Protein AF-W1XBI2-F1 (afdb_monomer)

Structure (mmCIF, N/CA/C/O backbone):
data_AF-W1XBI2-F1
#
_entry.id   AF-W1XBI2-F1
#
loop_
_atom_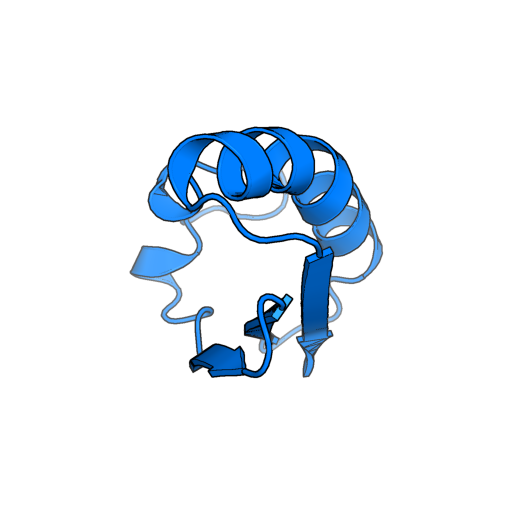site.group_PDB
_atom_site.id
_atom_site.type_symbol
_atom_site.label_atom_id
_atom_site.label_alt_id
_atom_site.label_comp_id
_atom_site.label_asym_id
_atom_site.label_entity_i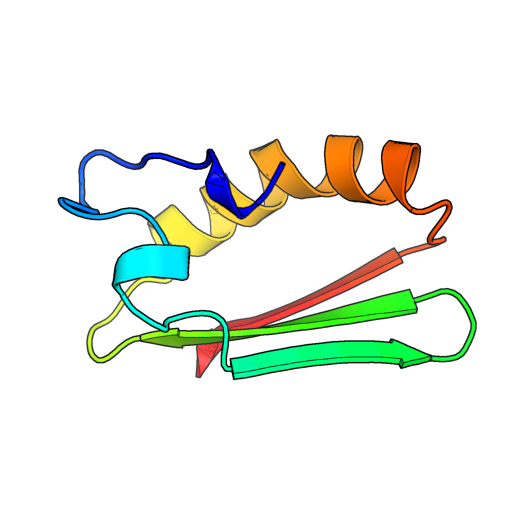d
_atom_site.label_seq_id
_atom_site.pdbx_PDB_ins_code
_atom_site.Cartn_x
_atom_site.Cartn_y
_atom_site.Cartn_z
_atom_site.occupancy
_atom_site.B_iso_or_equiv
_atom_site.auth_seq_id
_atom_site.auth_comp_id
_atom_site.auth_asym_id
_atom_site.auth_atom_id
_atom_site.pdbx_PDB_model_num
ATOM 1 N N . THR A 1 1 ? -5.959 9.211 -1.921 1.00 62.75 1 THR A N 1
ATOM 2 C CA . THR A 1 1 ? -6.333 7.792 -2.179 1.00 62.75 1 THR A CA 1
ATOM 3 C C . THR A 1 1 ? -5.224 7.065 -2.934 1.00 62.75 1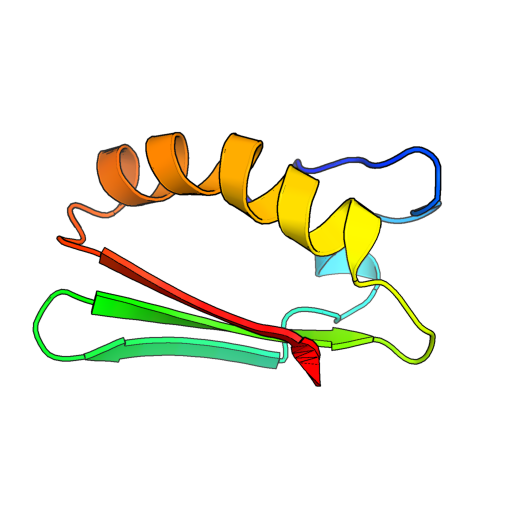 THR A C 1
ATOM 5 O O . THR A 1 1 ? -4.519 7.696 -3.709 1.00 62.75 1 THR A O 1
ATOM 8 N N . LEU A 1 2 ? -5.058 5.746 -2.738 1.00 70.94 2 LEU A N 1
ATOM 9 C CA . LEU A 1 2 ? -3.915 4.959 -3.257 1.00 70.94 2 LEU A CA 1
ATOM 10 C C . LEU A 1 2 ? -3.696 5.071 -4.782 1.00 70.94 2 LEU A C 1
ATOM 12 O O . LEU A 1 2 ? -2.564 5.089 -5.251 1.00 70.94 2 LEU A O 1
ATOM 16 N N . ALA A 1 3 ? -4.777 5.193 -5.557 1.00 67.19 3 ALA A N 1
ATOM 17 C CA . ALA A 1 3 ? -4.725 5.353 -7.014 1.00 67.19 3 ALA A CA 1
ATOM 18 C C . ALA A 1 3 ? -4.159 6.714 -7.474 1.00 67.19 3 ALA A C 1
ATOM 20 O O . ALA A 1 3 ? -3.691 6.840 -8.604 1.00 67.19 3 ALA A O 1
ATOM 21 N N . ASN A 1 4 ? -4.193 7.722 -6.599 1.00 70.12 4 ASN A N 1
ATOM 22 C CA . ASN A 1 4 ? -3.728 9.082 -6.874 1.00 70.12 4 ASN A CA 1
ATOM 23 C C . ASN A 1 4 ? -2.279 9.325 -6.440 1.00 70.12 4 ASN A C 1
ATOM 25 O O . ASN A 1 4 ? -1.753 10.410 -6.689 1.00 70.12 4 ASN A O 1
ATOM 29 N N . PHE A 1 5 ? -1.647 8.348 -5.785 1.00 74.88 5 PHE A N 1
ATOM 30 C CA . PHE A 1 5 ? -0.256 8.469 -5.385 1.00 74.88 5 PHE A CA 1
ATOM 31 C C . PHE A 1 5 ? 0.649 8.525 -6.620 1.00 74.88 5 PHE A C 1
ATOM 33 O O . PHE A 1 5 ? 0.590 7.658 -7.498 1.00 74.88 5 PHE A O 1
ATOM 40 N N . GLN A 1 6 ? 1.484 9.558 -6.670 1.00 68.81 6 GLN A N 1
ATOM 41 C CA . GLN A 1 6 ? 2.491 9.774 -7.699 1.00 68.81 6 GLN A CA 1
ATOM 42 C C . GLN A 1 6 ? 3.840 9.919 -7.009 1.00 68.81 6 GLN A C 1
ATOM 44 O O . GLN A 1 6 ? 3.959 10.649 -6.030 1.00 68.81 6 GLN A O 1
ATOM 49 N N . HIS A 1 7 ? 4.851 9.239 -7.532 1.00 73.19 7 HIS A N 1
ATOM 50 C CA . HIS A 1 7 ? 6.212 9.329 -7.025 1.00 73.19 7 H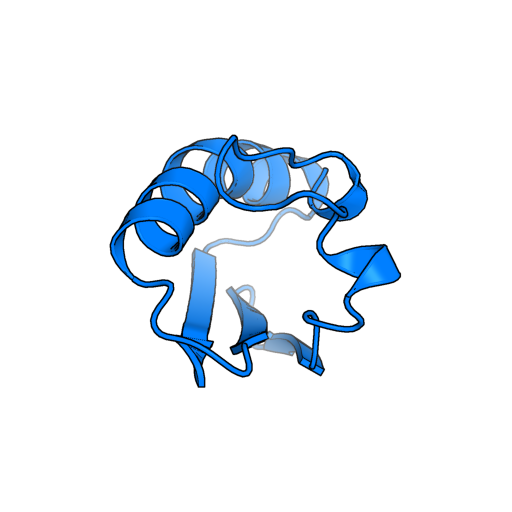IS A CA 1
ATOM 51 C C . HIS A 1 7 ? 7.156 9.615 -8.197 1.00 73.19 7 HIS A C 1
ATOM 53 O O . HIS A 1 7 ? 6.939 9.052 -9.269 1.00 73.19 7 HIS A O 1
ATOM 59 N N . PRO A 1 8 ? 8.219 10.424 -8.043 1.00 74.06 8 PRO A N 1
ATOM 60 C CA . PRO A 1 8 ? 9.129 10.757 -9.146 1.00 74.06 8 PRO A CA 1
ATOM 61 C C . PRO A 1 8 ? 9.761 9.535 -9.832 1.00 74.06 8 PRO A C 1
ATOM 63 O O . PRO A 1 8 ? 10.057 9.566 -11.024 1.00 74.06 8 PRO A O 1
ATOM 66 N N . THR A 1 9 ? 9.946 8.436 -9.092 1.00 74.00 9 THR A N 1
ATOM 67 C CA . THR A 1 9 ? 10.456 7.160 -9.637 1.00 74.00 9 THR A CA 1
ATOM 68 C C . THR A 1 9 ? 9.379 6.300 -10.308 1.00 74.00 9 THR A C 1
ATOM 70 O O . THR A 1 9 ? 9.702 5.356 -11.027 1.00 74.00 9 THR A O 1
ATOM 73 N N . LEU A 1 10 ? 8.102 6.630 -10.112 1.00 70.38 10 LEU A N 1
ATOM 74 C CA . LEU A 1 10 ? 6.949 5.987 -10.727 1.00 70.38 10 LEU A CA 1
ATOM 75 C C . LEU A 1 10 ? 6.436 6.839 -11.891 1.00 70.38 10 LEU A C 1
ATOM 77 O O . LEU A 1 10 ? 5.678 7.786 -11.705 1.00 70.38 10 LEU A O 1
ATOM 81 N N . LYS A 1 11 ? 6.783 6.458 -13.124 1.00 67.81 11 LYS A N 1
ATOM 82 C CA . LYS A 1 11 ? 6.223 7.101 -14.331 1.00 67.81 11 LYS A CA 1
ATOM 83 C C . LYS A 1 11 ? 4.716 6.867 -14.496 1.00 67.81 11 LYS A C 1
ATOM 85 O O . LYS A 1 11 ? 4.052 7.605 -15.216 1.00 67.81 11 LYS A O 1
ATOM 90 N N . HIS A 1 12 ? 4.191 5.832 -13.847 1.00 71.38 12 HIS A N 1
ATOM 91 C CA . HIS A 1 12 ? 2.789 5.443 -13.877 1.00 71.38 12 HIS A CA 1
ATOM 92 C C . HIS A 1 12 ? 2.298 5.198 -12.451 1.00 71.38 12 HIS A C 1
ATOM 94 O O . HIS A 1 12 ? 3.055 4.721 -11.607 1.00 71.38 12 HIS A O 1
ATOM 100 N N . ASN A 1 13 ? 1.030 5.509 -12.183 1.00 72.50 13 ASN A N 1
ATOM 101 C CA . ASN A 1 13 ? 0.427 5.251 -10.878 1.00 72.50 13 ASN A CA 1
ATOM 102 C C . ASN A 1 13 ? 0.332 3.738 -10.587 1.00 72.50 13 ASN A C 1
ATOM 104 O O . ASN A 1 13 ? 0.381 2.893 -11.487 1.00 72.50 13 ASN A O 1
ATOM 108 N N . LEU A 1 14 ? 0.160 3.398 -9.309 1.00 71.69 14 LEU A N 1
ATOM 109 C CA . LEU A 1 14 ? 0.125 2.010 -8.830 1.00 71.69 14 LEU A CA 1
ATOM 110 C C . LEU A 1 14 ? -0.969 1.165 -9.498 1.00 71.69 14 LEU A C 1
ATOM 112 O O . LEU A 1 14 ? -0.802 -0.038 -9.698 1.00 71.69 14 LEU A O 1
ATOM 116 N N . THR A 1 15 ? -2.077 1.801 -9.880 1.00 69.31 15 THR A N 1
ATOM 117 C CA . THR A 1 15 ? -3.195 1.159 -10.578 1.00 69.31 15 THR A CA 1
ATOM 118 C C . THR A 1 15 ? -2.827 0.794 -12.017 1.00 69.31 15 THR A C 1
ATOM 120 O O . THR A 1 15 ? -3.114 -0.315 -12.460 1.00 69.31 15 THR A O 1
ATOM 123 N N . THR A 1 16 ? -2.137 1.687 -12.731 1.00 68.56 16 THR A N 1
ATOM 124 C CA . THR A 1 16 ? -1.676 1.453 -14.111 1.00 68.56 16 THR A CA 1
ATOM 125 C C . THR A 1 16 ? -0.574 0.401 -14.156 1.00 68.56 16 THR A C 1
ATOM 127 O O . THR A 1 16 ? -0.521 -0.393 -15.091 1.00 68.56 16 THR A O 1
ATOM 130 N N . LEU A 1 17 ? 0.269 0.341 -13.123 1.00 71.19 17 LEU A N 1
ATOM 131 C CA . LEU A 1 17 ? 1.314 -0.676 -13.010 1.00 71.19 17 LEU A CA 1
ATOM 132 C C . LEU A 1 17 ? 0.801 -2.058 -12.602 1.00 71.19 17 LEU A C 1
ATOM 134 O O . LEU A 1 17 ? 1.591 -2.997 -12.582 1.00 71.19 17 LEU A O 1
ATOM 138 N N . LYS A 1 18 ? -0.489 -2.197 -12.255 1.00 76.62 18 LYS A N 1
ATOM 139 C CA . LYS A 1 18 ? -1.030 -3.400 -11.595 1.00 76.62 18 LYS A CA 1
ATOM 140 C C . LYS A 1 18 ? -0.189 -3.817 -10.379 1.00 76.62 18 LYS A C 1
ATOM 142 O O . LYS A 1 18 ? -0.089 -4.997 -10.064 1.00 76.62 18 LYS A O 1
ATOM 147 N N . ALA A 1 19 ? 0.411 -2.831 -9.709 1.00 80.94 19 ALA A N 1
ATOM 148 C CA . ALA A 1 19 ? 1.291 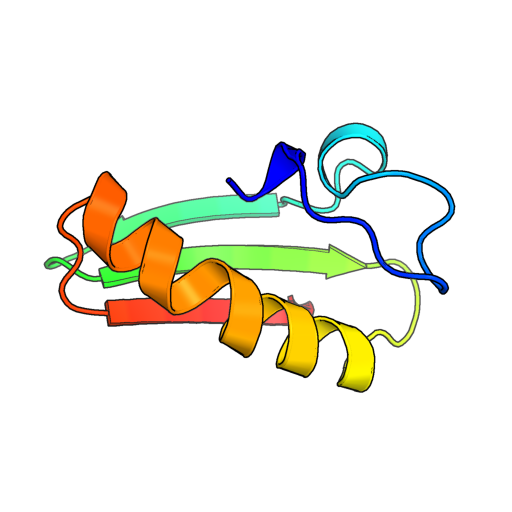-3.057 -8.571 1.00 80.94 19 ALA A CA 1
ATOM 149 C C . ALA A 1 19 ? 0.502 -3.512 -7.342 1.00 80.94 19 ALA A C 1
ATOM 151 O O . ALA A 1 19 ? 1.040 -4.183 -6.476 1.00 80.94 19 ALA A O 1
ATOM 152 N N . LEU A 1 20 ? -0.782 -3.157 -7.260 1.00 83.31 20 LEU A N 1
ATOM 153 C CA . LEU A 1 20 ? -1.671 -3.600 -6.196 1.00 83.31 20 LEU A CA 1
ATOM 154 C C . LEU A 1 20 ? -2.052 -5.071 -6.409 1.00 83.31 20 LEU A C 1
ATOM 156 O O . LEU A 1 20 ? -2.868 -5.375 -7.279 1.00 83.31 20 LEU A O 1
ATOM 160 N N . HIS A 1 21 ? -1.463 -5.968 -5.620 1.00 84.88 21 HIS A N 1
ATOM 161 C CA . HIS A 1 21 ? -1.658 -7.411 -5.753 1.00 84.88 21 HIS A CA 1
ATOM 162 C C . HIS A 1 21 ? -2.810 -7.916 -4.885 1.00 84.88 21 HIS A C 1
ATOM 164 O O . HIS A 1 21 ? -3.685 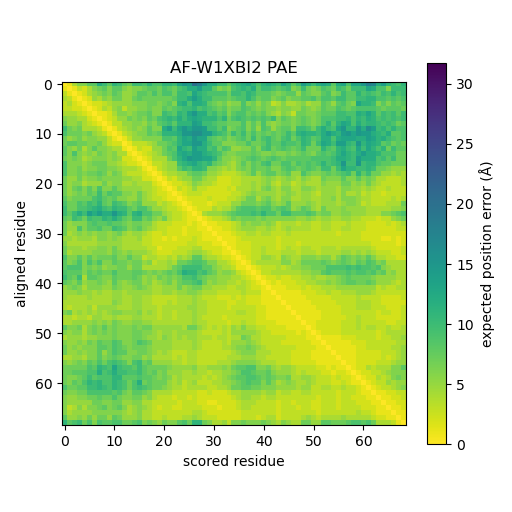-8.638 -5.363 1.00 84.88 21 HIS A O 1
ATOM 170 N N . HIS A 1 22 ? -2.842 -7.492 -3.620 1.00 85.19 22 HIS A N 1
ATOM 171 C CA . HIS A 1 22 ? -3.863 -7.912 -2.669 1.00 85.19 22 HIS A CA 1
ATOM 172 C C . HIS A 1 22 ? -4.311 -6.741 -1.797 1.00 85.19 22 HIS A C 1
ATOM 174 O O . HIS A 1 22 ? -3.488 -5.994 -1.270 1.00 85.19 22 HIS A O 1
ATOM 180 N N . VAL A 1 23 ? -5.625 -6.598 -1.618 1.00 85.75 23 VAL A N 1
ATOM 181 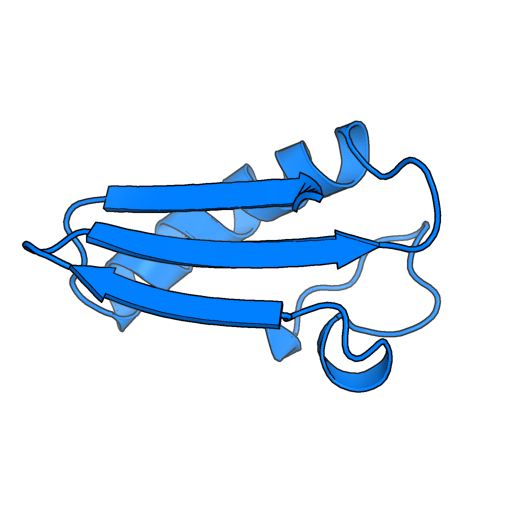C CA . VAL A 1 23 ? -6.202 -5.715 -0.600 1.00 85.75 23 VAL A CA 1
ATOM 182 C C . VAL A 1 23 ? -7.234 -6.498 0.188 1.00 85.75 23 VAL A C 1
ATOM 184 O O . VAL A 1 23 ? -8.281 -6.862 -0.343 1.00 85.75 23 VAL A O 1
ATOM 187 N N . GLY A 1 24 ? -6.929 -6.737 1.456 1.00 85.94 24 GLY A N 1
ATOM 188 C CA . GLY A 1 24 ? -7.767 -7.481 2.383 1.00 85.94 24 GLY A CA 1
ATOM 189 C C . GLY A 1 24 ? -8.172 -6.631 3.579 1.00 85.94 24 GLY A C 1
ATOM 190 O O . GLY A 1 24 ? -7.526 -5.639 3.918 1.00 85.94 24 GLY A O 1
ATOM 191 N N . TRP A 1 25 ? -9.249 -7.035 4.240 1.00 87.69 25 TRP A N 1
ATOM 192 C CA . TRP A 1 25 ? -9.636 -6.504 5.541 1.00 87.69 25 TRP A CA 1
ATOM 193 C C . TRP A 1 25 ? -9.752 -7.662 6.519 1.00 87.69 25 TRP A C 1
ATOM 195 O O . TRP A 1 25 ? -10.573 -8.555 6.310 1.00 87.69 25 TRP A O 1
ATOM 205 N N . VAL A 1 26 ? -8.949 -7.647 7.579 1.00 86.00 26 VAL A N 1
ATOM 206 C CA . VAL A 1 26 ? -8.928 -8.708 8.589 1.00 86.00 26 VAL A CA 1
ATOM 207 C C . VAL A 1 26 ? -8.827 -8.070 9.968 1.00 86.00 26 VAL A C 1
ATOM 209 O O . VAL A 1 26 ? -7.922 -7.288 10.228 1.00 86.00 26 VAL A O 1
ATOM 212 N N . ASP A 1 27 ? -9.797 -8.367 10.834 1.00 84.75 27 ASP A N 1
ATOM 213 C CA . ASP A 1 27 ? -9.837 -7.928 12.241 1.00 84.75 27 ASP A CA 1
ATOM 214 C C . ASP A 1 27 ? -9.628 -6.411 12.472 1.00 84.75 27 ASP A C 1
ATOM 216 O O . ASP A 1 27 ? -9.025 -5.953 13.440 1.00 84.75 27 ASP A O 1
ATOM 220 N N . GLY A 1 28 ? -10.122 -5.587 11.542 1.00 85.12 28 GLY A N 1
ATOM 221 C CA . GLY A 1 28 ? -9.964 -4.129 11.606 1.00 85.12 28 GLY A CA 1
ATOM 222 C C . GLY A 1 28 ? -8.616 -3.612 11.098 1.00 85.12 28 GLY A C 1
ATOM 223 O O . GLY A 1 28 ? -8.390 -2.404 11.136 1.00 85.12 28 GLY A O 1
ATOM 224 N N . THR A 1 29 ? -7.754 -4.486 10.583 1.00 89.50 29 THR A N 1
ATOM 225 C CA . THR A 1 29 ? -6.528 -4.136 9.865 1.00 89.50 29 THR A CA 1
ATOM 226 C C . THR A 1 29 ? -6.742 -4.300 8.367 1.00 89.50 29 THR A C 1
ATOM 228 O O . THR A 1 29 ? -7.286 -5.303 7.893 1.00 89.50 29 THR A O 1
ATOM 231 N N . ARG A 1 30 ? -6.319 -3.302 7.591 1.00 89.19 30 ARG A N 1
ATOM 232 C CA . ARG A 1 30 ? -6.331 -3.387 6.131 1.00 89.19 30 ARG A CA 1
ATOM 233 C C . ARG A 1 30 ? -4.984 -3.908 5.651 1.00 89.19 30 ARG A C 1
ATOM 235 O O . ARG A 1 30 ? -3.977 -3.240 5.836 1.00 89.19 30 ARG A O 1
ATOM 242 N N . HIS A 1 31 ? -4.980 -5.070 5.021 1.00 89.75 31 HIS A N 1
ATOM 243 C CA . HIS A 1 31 ? -3.786 -5.645 4.414 1.00 89.75 31 HIS A CA 1
ATOM 244 C C . HIS A 1 31 ? -3.663 -5.134 2.984 1.00 89.75 31 HIS A C 1
ATOM 246 O O . HIS A 1 31 ? -4.610 -5.262 2.207 1.00 89.75 31 HIS A O 1
ATOM 252 N N . VAL A 1 32 ? -2.526 -4.539 2.642 1.00 88.56 32 VAL A N 1
ATOM 253 C CA . VAL A 1 32 ? -2.221 -4.012 1.312 1.00 88.56 32 VAL A CA 1
ATOM 254 C C . VAL A 1 32 ? -0.888 -4.592 0.858 1.00 88.56 32 VAL A C 1
ATOM 256 O O . VAL A 1 32 ? 0.169 -4.247 1.384 1.00 88.56 32 VAL A O 1
ATOM 259 N N . GLU A 1 33 ? -0.942 -5.463 -0.142 1.00 88.94 33 GLU A N 1
ATOM 260 C CA . GLU A 1 33 ? 0.234 -6.052 -0.770 1.00 88.94 33 GLU A CA 1
ATOM 261 C C . GLU A 1 33 ? 0.481 -5.402 -2.126 1.00 88.94 33 GLU A C 1
ATOM 263 O O . GLU A 1 33 ? -0.392 -5.389 -3.005 1.00 88.94 33 GLU A O 1
ATOM 268 N N . LEU A 1 34 ? 1.690 -4.874 -2.282 1.00 87.19 34 LEU A N 1
ATOM 269 C CA . LEU A 1 34 ? 2.208 -4.380 -3.540 1.00 87.19 34 LEU A CA 1
ATOM 270 C C . LEU A 1 34 ? 3.289 -5.315 -4.069 1.00 87.19 34 LEU A C 1
ATOM 272 O O . LEU A 1 34 ? 4.176 -5.723 -3.328 1.00 87.19 34 LEU A O 1
ATOM 276 N N . VAL A 1 35 ? 3.220 -5.618 -5.360 1.00 85.44 35 VAL A N 1
ATOM 277 C CA . VAL A 1 35 ? 4.238 -6.382 -6.083 1.00 85.44 35 VAL A CA 1
ATOM 278 C C . VAL A 1 35 ? 4.888 -5.454 -7.092 1.00 85.44 35 VAL A C 1
ATOM 280 O O . VAL A 1 35 ? 4.199 -4.861 -7.928 1.00 85.44 35 VAL A O 1
ATOM 283 N N . MET A 1 36 ? 6.210 -5.316 -7.014 1.00 83.69 36 MET A N 1
ATOM 284 C CA . MET A 1 36 ? 6.970 -4.443 -7.911 1.00 83.69 36 MET A CA 1
ATOM 285 C C . MET A 1 36 ? 8.096 -5.226 -8.591 1.00 83.69 36 MET A C 1
ATOM 287 O O . MET A 1 36 ? 8.861 -5.907 -7.916 1.00 83.69 36 MET A O 1
ATOM 291 N N . PRO A 1 37 ? 8.281 -5.100 -9.920 1.00 80.19 37 PRO A N 1
ATOM 292 C CA . PRO A 1 37 ? 9.330 -5.832 -10.637 1.00 80.19 37 PRO A CA 1
ATOM 293 C C . PRO A 1 37 ? 10.749 -5.283 -10.387 1.00 80.19 37 PRO A C 1
ATOM 295 O O . PRO A 1 37 ? 11.697 -5.692 -11.053 1.00 80.19 37 PRO A O 1
ATOM 298 N N . PHE A 1 38 ? 10.908 -4.324 -9.472 1.00 81.81 38 PHE A N 1
ATOM 299 C CA . PHE A 1 38 ? 12.172 -3.679 -9.130 1.00 81.81 38 PHE A CA 1
ATOM 300 C C . PHE A 1 38 ? 12.172 -3.217 -7.669 1.00 81.81 38 PHE A C 1
ATOM 302 O O . PHE A 1 38 ? 11.125 -3.071 -7.040 1.00 81.81 38 PHE A O 1
ATOM 309 N N . VAL A 1 39 ? 13.367 -2.945 -7.141 1.00 80.00 39 VAL A N 1
ATOM 310 C CA . VAL A 1 39 ? 13.572 -2.525 -5.749 1.00 80.00 39 VAL A CA 1
ATOM 311 C C . VAL A 1 39 ? 12.929 -1.158 -5.504 1.00 80.00 39 VAL A C 1
ATOM 313 O O . VAL A 1 39 ? 13.348 -0.154 -6.079 1.00 80.00 39 VAL A O 1
ATOM 316 N N . TRP A 1 40 ? 11.914 -1.117 -4.637 1.00 85.56 40 TRP A N 1
ATOM 317 C CA . TRP A 1 40 ? 11.085 0.074 -4.413 1.00 85.56 40 TRP A CA 1
ATOM 318 C C . TRP A 1 40 ? 10.908 0.436 -2.925 1.00 85.56 40 TRP A C 1
ATOM 320 O O . TRP A 1 40 ? 9.952 1.108 -2.562 1.00 85.56 40 TRP A O 1
ATOM 330 N N . HIS A 1 41 ? 11.834 0.016 -2.052 1.00 83.50 41 HIS A N 1
ATOM 331 C CA . HIS A 1 41 ? 11.709 0.178 -0.595 1.00 83.50 41 HIS A CA 1
ATOM 332 C C . HIS A 1 41 ? 11.562 1.637 -0.132 1.00 83.50 41 HIS A C 1
ATOM 334 O O . HIS A 1 41 ? 10.623 1.934 0.593 1.00 83.50 41 HIS A O 1
ATOM 340 N N . SER A 1 42 ? 12.429 2.563 -0.560 1.00 85.06 42 SER A N 1
ATOM 341 C CA . SER A 1 42 ? 12.381 3.958 -0.077 1.00 85.06 42 SER A CA 1
ATOM 342 C C . SER A 1 42 ? 11.083 4.674 -0.463 1.00 85.06 42 SER A C 1
ATOM 344 O O . SER A 1 42 ? 10.407 5.241 0.385 1.00 85.06 42 SER A O 1
ATOM 346 N N . ALA A 1 43 ? 10.685 4.569 -1.731 1.00 84.38 43 ALA A N 1
ATOM 347 C CA . ALA A 1 43 ? 9.433 5.147 -2.216 1.00 84.38 43 ALA A CA 1
ATOM 348 C C . ALA A 1 43 ? 8.194 4.470 -1.599 1.00 84.38 43 ALA A C 1
ATOM 350 O O . ALA A 1 43 ? 7.153 5.103 -1.435 1.00 84.38 43 ALA A O 1
ATOM 351 N N . PHE A 1 44 ? 8.300 3.185 -1.245 1.00 87.38 44 PHE A N 1
ATOM 352 C CA . PHE A 1 44 ? 7.265 2.462 -0.514 1.00 87.38 44 PHE A CA 1
ATOM 353 C C . PHE A 1 44 ? 7.128 2.947 0.936 1.00 87.38 44 PHE A C 1
ATOM 355 O O . PHE A 1 44 ? 6.007 3.052 1.424 1.00 87.38 44 PHE A O 1
ATOM 362 N N . GLU A 1 45 ? 8.218 3.302 1.621 1.00 88.25 45 GLU A N 1
ATOM 363 C CA . GLU A 1 45 ? 8.133 3.962 2.934 1.00 88.25 45 GLU A CA 1
ATOM 364 C C . GLU A 1 45 ? 7.406 5.313 2.837 1.00 88.25 45 GLU A C 1
ATOM 366 O O . GLU A 1 45 ? 6.454 5.552 3.581 1.00 88.25 45 GLU A O 1
ATOM 371 N N . GLU A 1 46 ? 7.762 6.147 1.855 1.00 87.06 46 GLU A N 1
ATOM 372 C CA . GLU A 1 46 ? 7.093 7.436 1.621 1.00 87.06 46 GLU A CA 1
ATOM 373 C C . GLU A 1 46 ? 5.602 7.270 1.281 1.00 87.06 46 GLU A C 1
ATOM 375 O O . GLU A 1 46 ? 4.753 8.013 1.781 1.00 87.06 46 GLU A O 1
ATOM 380 N N . LEU A 1 47 ? 5.258 6.265 0.464 1.00 87.00 47 LEU A N 1
ATOM 381 C CA . LEU A 1 47 ? 3.871 5.890 0.179 1.00 87.00 47 LEU A CA 1
ATOM 382 C C . LEU A 1 47 ? 3.116 5.595 1.475 1.00 87.00 47 LEU A C 1
ATOM 384 O O . LEU A 1 47 ? 2.002 6.094 1.657 1.00 87.00 47 LEU A O 1
ATOM 388 N N . LYS A 1 48 ? 3.696 4.769 2.353 1.00 89.00 48 LYS A N 1
ATOM 389 C CA . LYS A 1 48 ? 3.071 4.404 3.625 1.00 89.00 48 LYS A CA 1
ATOM 390 C C . LYS A 1 48 ? 2.845 5.643 4.476 1.00 89.00 48 LYS A C 1
ATOM 392 O O . LYS A 1 48 ? 1.723 5.818 4.941 1.00 89.00 48 LYS A O 1
ATOM 397 N N . GLU A 1 49 ? 3.829 6.519 4.640 1.00 87.75 49 GLU A N 1
ATOM 398 C CA . GLU A 1 49 ? 3.649 7.748 5.425 1.00 87.75 49 GLU A CA 1
ATOM 399 C C . GLU A 1 49 ? 2.543 8.649 4.863 1.00 87.75 49 GLU A C 1
ATOM 4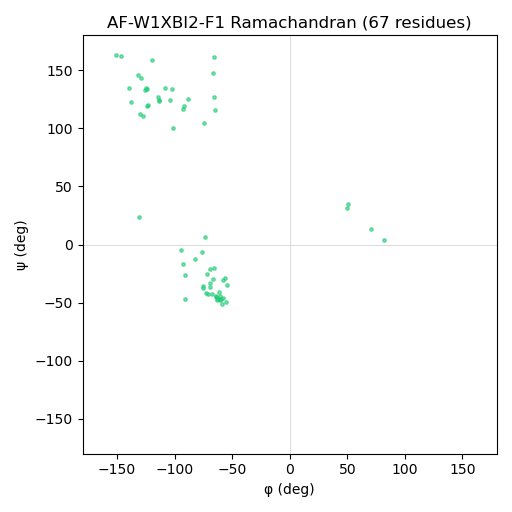01 O O . GLU A 1 49 ? 1.656 9.076 5.605 1.00 87.75 49 GLU A O 1
ATOM 406 N N . GLN A 1 50 ? 2.535 8.886 3.550 1.00 85.06 50 GLN A N 1
ATOM 407 C CA . GLN A 1 50 ? 1.571 9.796 2.926 1.00 85.06 50 GLN A CA 1
ATOM 408 C C . GLN A 1 50 ? 0.154 9.211 2.872 1.00 85.06 50 GLN A C 1
ATOM 410 O O . GLN A 1 50 ? -0.830 9.910 3.121 1.00 85.06 50 GLN A O 1
ATOM 415 N N . CYS A 1 51 ? 0.028 7.925 2.536 1.00 85.56 51 CYS A N 1
ATOM 416 C CA . CYS A 1 51 ? -1.270 7.305 2.282 1.00 85.56 51 CYS A CA 1
ATOM 417 C C . CYS A 1 51 ? -1.890 6.678 3.529 1.00 85.56 51 CYS A C 1
ATOM 419 O O . CYS A 1 51 ? -3.116 6.568 3.574 1.00 85.56 51 CYS A O 1
ATOM 421 N N . SER A 1 52 ? -1.103 6.253 4.527 1.00 86.62 52 SER A N 1
ATOM 422 C CA . SER A 1 52 ? -1.650 5.491 5.660 1.00 86.62 52 SER A CA 1
ATOM 423 C C . SER A 1 52 ? -2.650 6.305 6.466 1.00 86.62 52 SER A C 1
ATOM 425 O O . SER A 1 52 ? -3.742 5.815 6.739 1.00 86.62 52 SER A O 1
ATOM 427 N N . ALA A 1 53 ? -2.329 7.560 6.791 1.00 86.00 53 ALA A N 1
ATOM 428 C CA . ALA A 1 53 ? -3.227 8.418 7.563 1.00 86.00 53 ALA A CA 1
ATOM 429 C C . ALA A 1 53 ? -4.566 8.648 6.839 1.00 86.00 53 ALA A C 1
ATOM 431 O O . ALA A 1 53 ? -5.640 8.537 7.435 1.00 86.00 53 ALA A O 1
ATOM 432 N N . GLU A 1 54 ? -4.518 8.916 5.532 1.00 85.88 54 GLU A N 1
ATOM 433 C CA . GLU A 1 54 ? -5.722 9.115 4.725 1.00 85.88 54 GLU A CA 1
ATOM 434 C C . GLU A 1 54 ? -6.532 7.816 4.588 1.00 85.88 54 GLU A C 1
ATOM 436 O O . GLU A 1 54 ? -7.755 7.830 4.734 1.00 85.88 54 GLU A O 1
ATOM 441 N N . LEU A 1 55 ? -5.865 6.682 4.354 1.00 84.50 55 LEU A N 1
ATOM 442 C CA . LEU A 1 55 ? -6.509 5.375 4.238 1.00 84.50 55 LEU A CA 1
ATOM 443 C C . LEU A 1 55 ? -7.174 4.951 5.547 1.00 84.50 55 LEU A C 1
ATOM 445 O O . LEU A 1 55 ? -8.319 4.506 5.504 1.00 84.50 55 LEU A O 1
ATOM 449 N N . LEU A 1 56 ? -6.517 5.124 6.696 1.00 87.75 56 LEU A N 1
ATOM 450 C CA . LEU A 1 56 ? -7.115 4.852 8.007 1.00 87.75 56 LEU A CA 1
ATOM 451 C C . LEU A 1 56 ? -8.382 5.690 8.194 1.00 87.75 56 LEU A C 1
ATOM 453 O O . LEU A 1 56 ? -9.434 5.156 8.537 1.00 87.75 56 LEU A O 1
ATOM 457 N N . ARG A 1 57 ? -8.315 6.985 7.862 1.00 86.31 57 ARG A N 1
ATOM 458 C CA . ARG A 1 57 ? -9.445 7.912 7.990 1.00 86.31 57 ARG A CA 1
ATOM 459 C C . ARG A 1 57 ? -10.628 7.549 7.091 1.00 86.31 57 ARG A C 1
ATOM 461 O O . ARG A 1 57 ? -11.764 7.602 7.548 1.00 86.31 57 ARG A O 1
ATOM 468 N N . ILE A 1 58 ? -10.384 7.215 5.821 1.00 86.00 58 ILE A N 1
ATOM 469 C CA . ILE A 1 58 ? -11.457 6.917 4.852 1.00 86.00 58 ILE A CA 1
ATOM 470 C C . ILE A 1 58 ? -12.057 5.533 5.103 1.00 86.00 58 ILE A C 1
ATOM 472 O O . ILE A 1 58 ? -13.255 5.333 4.926 1.00 86.00 58 ILE A O 1
ATOM 476 N N . THR A 1 59 ? -11.222 4.564 5.471 1.00 83.56 59 THR A N 1
ATOM 477 C CA . THR A 1 59 ? -11.644 3.163 5.577 1.00 83.56 59 THR A CA 1
ATOM 478 C C . THR A 1 59 ? -12.100 2.785 6.983 1.00 83.56 59 THR A C 1
ATOM 480 O O . THR A 1 59 ? -12.760 1.763 7.135 1.00 83.56 59 THR A O 1
ATOM 483 N N . GLY A 1 60 ? -11.768 3.588 8.000 1.00 85.44 60 GLY A N 1
ATOM 484 C CA . GLY A 1 60 ? -12.056 3.299 9.406 1.00 85.44 60 GLY A CA 1
ATOM 485 C C . GLY A 1 60 ? -11.218 2.156 9.985 1.00 85.44 60 GLY A C 1
ATOM 486 O O . GLY A 1 60 ? -11.563 1.625 11.039 1.00 85.44 60 GLY A O 1
ATOM 487 N N . ALA A 1 61 ? -10.155 1.730 9.292 1.00 88.06 61 ALA A N 1
ATOM 488 C CA . ALA A 1 61 ? -9.266 0.682 9.782 1.00 88.06 61 ALA A CA 1
ATOM 489 C C . ALA A 1 61 ? -8.513 1.163 11.030 1.00 88.06 61 ALA A C 1
ATOM 491 O O . ALA A 1 61 ? -8.182 2.341 11.150 1.00 88.06 61 ALA A O 1
ATOM 492 N N . LYS A 1 62 ? -8.219 0.242 11.950 1.00 87.94 62 LYS A N 1
ATOM 493 C CA . LYS A 1 62 ? -7.371 0.497 13.123 1.00 87.94 62 LYS A CA 1
ATOM 494 C C . LYS A 1 62 ? -5.896 0.563 12.742 1.00 87.94 62 LYS A C 1
ATOM 496 O O . LYS A 1 62 ? -5.145 1.337 13.324 1.00 87.94 62 LYS A O 1
ATOM 501 N N . ALA A 1 63 ? -5.496 -0.253 11.772 1.00 89.00 63 ALA A N 1
ATOM 502 C CA . ALA A 1 63 ? -4.139 -0.316 11.257 1.00 89.00 63 ALA A CA 1
ATOM 503 C C . ALA A 1 63 ? -4.146 -0.651 9.762 1.00 89.00 63 ALA A C 1
ATOM 505 O O . ALA A 1 63 ? -5.136 -1.154 9.219 1.00 89.00 63 ALA A O 1
ATOM 506 N N . ILE A 1 64 ? -3.026 -0.376 9.098 1.00 90.06 64 ILE A N 1
ATOM 507 C CA . ILE A 1 64 ? -2.780 -0.822 7.730 1.00 90.06 64 ILE A CA 1
ATOM 508 C C . ILE A 1 64 ? -1.496 -1.631 7.747 1.00 90.06 64 ILE A C 1
ATOM 510 O O . ILE A 1 64 ? -0.443 -1.129 8.137 1.00 90.06 64 ILE A O 1
ATOM 514 N N . ASP A 1 65 ? -1.618 -2.882 7.338 1.00 90.31 65 ASP A N 1
ATOM 515 C CA . ASP A 1 65 ? -0.505 -3.790 7.141 1.00 90.31 65 ASP A CA 1
ATOM 516 C C . ASP A 1 65 ? -0.053 -3.681 5.687 1.00 90.31 65 ASP A C 1
ATOM 518 O O . ASP A 1 65 ? -0.836 -3.899 4.760 1.00 90.31 65 ASP A O 1
ATOM 522 N N . TRP A 1 66 ? 1.196 -3.280 5.489 1.00 90.44 66 TRP A N 1
ATOM 523 C CA . TRP A 1 66 ? 1.752 -3.012 4.171 1.00 90.44 66 TRP A CA 1
ATOM 524 C C . TRP A 1 66 ? 2.845 -4.015 3.851 1.00 90.44 66 TRP A C 1
ATOM 526 O O . TRP A 1 66 ? 3.826 -4.128 4.587 1.00 90.44 66 TRP A O 1
ATOM 536 N N . LYS A 1 67 ? 2.724 -4.668 2.700 1.00 89.88 67 LYS A N 1
ATOM 537 C CA . LYS A 1 67 ? 3.706 -5.632 2.215 1.00 89.88 67 LYS A CA 1
ATOM 538 C C . LYS A 1 67 ? 4.190 -5.244 0.823 1.00 89.88 67 LYS A C 1
ATOM 540 O O . LYS A 1 67 ? 3.381 -4.897 -0.033 1.00 89.88 67 LYS A O 1
ATOM 545 N N . LEU A 1 68 ? 5.503 -5.300 0.616 1.00 88.62 68 LEU A N 1
ATOM 546 C CA . LEU A 1 68 ? 6.139 -5.169 -0.694 1.00 88.62 68 LEU A CA 1
ATOM 547 C C . LEU A 1 68 ? 6.790 -6.511 -1.033 1.00 88.62 68 LEU A C 1
ATOM 549 O O . LEU A 1 68 ? 7.575 -7.012 -0.223 1.00 88.62 68 LEU A O 1
ATOM 553 N N . SER A 1 69 ? 6.442 -7.085 -2.184 1.00 82.75 69 SER A N 1
ATOM 554 C CA . SER A 1 69 ? 6.927 -8.389 -2.647 1.00 82.75 69 SER A CA 1
ATOM 555 C C . SER A 1 69 ? 7.497 -8.351 -4.059 1.00 82.75 69 SER A C 1
ATOM 557 O O . SER A 1 69 ? 7.205 -7.393 -4.816 1.00 82.75 69 SER A O 1
#

Foldseek 3Di:
DQQPDDDPVDPHGQVVVVQFDDWDADPLETETEGEDPDDCVVVQVVSCVVCFVVCCVVVVGPYYHYHYD

Organism: NCBI:txid408170

Sequence (69 aa):
TLANFQHPTLKHNLTTLKALHHVGWVDGTRHVELVMPFVWHSAFEELKEQCSAELLRITGAKAIDWKLS

pLDDT: mean 82.23, std 7.29, range [62.75, 90.44]

Radius of gyration: 11.56 Å; Cα contacts (8 Å, |Δi|>4): 90; chains: 1; bounding box: 26×20×28 Å

Nearest PDB structures (foldseek):
  8zkc-assembly1_A-2  TM=9.621E-01  e=4.003E-10  Escherichia coli
  2cu6-assembly1_A  TM=7.421E-01  e=1.048E-02  Thermus thermophilus HB8
  3cq2-assembly1_B  TM=7.204E-01  e=4.684E-02  Thermus thermophilus HB8
  6gp6-assembly1_A  TM=4.351E-01  e=6.657E-01  Magnetospirillum gryphiswaldense MSR-1
  5o2z-assembly1_A  TM=4.610E-01  e=3.184E+00  Homo sapiens

Mean predicted aligned error: 5.34 Å

Secondary structure (DSSP, 8-state):
-GGG---TT-SS-TTTTT-EEEEEEETTEEEEEE--SS--HHHHHHHHHHHHHHHHHHH--SEEEEEE-

InterPro domains:
  IPR034904 Fe-S cluster assembly domain superfamily [SSF117916] (2-64)

Solvent-accessible surface area (backbone atoms only — not comparable to full-atom values): 4171 Å² total; per-residue (Å²): 109,77,70,73,49,76,49,96,90,42,94,57,32,43,65,80,65,59,20,68,71,44,80,48,80,54,97,52,28,34,38,40,32,34,45,54,103,59,95,52,65,71,64,49,53,54,47,46,66,67,45,45,63,56,48,31,67,76,6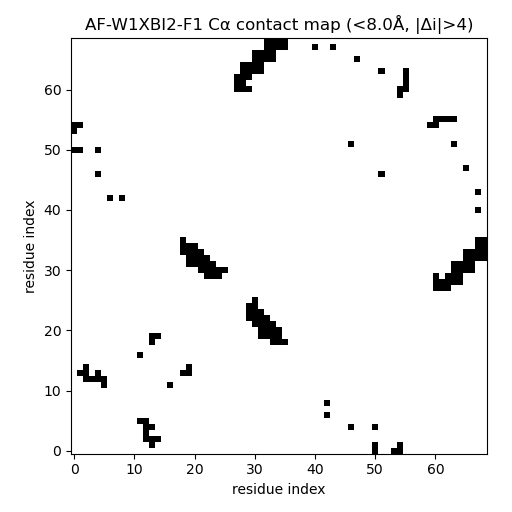9,68,34,82,44,73,47,78,44,82,86